Protein AF-A0A5B7CA72-F1 (afdb_monomer)

Structure (mmCIF, N/CA/C/O backbone):
data_AF-A0A5B7CA72-F1
#
_entry.id   AF-A0A5B7CA72-F1
#
loop_
_atom_site.group_PDB
_atom_site.id
_atom_site.type_symbol
_atom_site.label_atom_id
_atom_site.label_alt_id
_atom_site.label_comp_id
_atom_site.label_asym_id
_atom_site.label_entity_id
_atom_site.label_seq_id
_atom_site.pdbx_PDB_ins_code
_atom_site.Cartn_x
_atom_site.Cartn_y
_atom_site.Cartn_z
_atom_site.occupancy
_atom_site.B_iso_or_equiv
_atom_site.auth_seq_id
_atom_site.auth_comp_id
_atom_site.auth_asym_id
_atom_site.auth_atom_id
_atom_site.pdbx_PDB_model_num
ATOM 1 N N . SER A 1 1 ? 22.759 -7.408 56.545 1.00 40.84 1 SER A N 1
ATOM 2 C CA . SER A 1 1 ? 24.165 -7.791 56.773 1.00 40.84 1 SER A CA 1
ATOM 3 C C . SER A 1 1 ? 24.250 -9.299 56.725 1.00 40.84 1 SER A C 1
ATOM 5 O O . SER A 1 1 ? 23.466 -9.930 57.411 1.00 40.84 1 SER A O 1
ATOM 7 N N . TRP A 1 2 ? 25.070 -9.934 55.899 1.00 27.34 2 TRP A N 1
ATOM 8 C CA . TRP A 1 2 ? 26.472 -9.624 55.639 1.00 27.34 2 TRP A CA 1
ATOM 9 C C . TRP A 1 2 ? 26.899 -9.959 54.205 1.00 27.34 2 TRP A C 1
ATOM 11 O O . TRP A 1 2 ? 26.231 -10.702 53.494 1.00 27.34 2 TRP A O 1
ATOM 21 N N . LEU A 1 3 ? 28.012 -9.329 53.833 1.00 34.72 3 LEU A N 1
ATOM 22 C CA . LEU A 1 3 ? 28.730 -9.386 52.566 1.00 34.72 3 LEU A CA 1
ATOM 23 C C . LEU A 1 3 ? 29.401 -10.745 52.298 1.00 34.72 3 LEU A C 1
ATOM 25 O O . LEU A 1 3 ? 29.703 -11.504 53.215 1.00 34.72 3 LEU A O 1
ATOM 29 N N . LEU A 1 4 ? 29.644 -10.960 51.002 1.00 42.41 4 LEU A N 1
ATOM 30 C CA . LEU A 1 4 ? 30.347 -12.059 50.330 1.00 42.41 4 LEU A CA 1
ATOM 31 C C . LEU A 1 4 ? 31.682 -12.458 50.981 1.00 42.41 4 LEU A C 1
ATOM 33 O O . LEU A 1 4 ? 32.370 -11.616 51.561 1.00 42.41 4 LEU A O 1
ATOM 37 N N . PRO A 1 5 ? 32.154 -13.677 50.671 1.00 44.34 5 PRO A N 1
ATOM 38 C CA . PRO A 1 5 ? 33.525 -13.765 50.199 1.00 44.34 5 PRO A CA 1
ATOM 39 C C . PRO A 1 5 ? 33.679 -14.642 48.954 1.00 44.34 5 PRO A C 1
ATOM 41 O O . PRO A 1 5 ? 33.089 -15.710 48.820 1.00 44.34 5 PRO A O 1
ATOM 44 N N . ASN A 1 6 ? 34.624 -14.190 48.138 1.00 48.47 6 ASN A N 1
ATOM 45 C CA . ASN A 1 6 ? 35.492 -14.964 47.262 1.00 48.47 6 ASN A CA 1
ATOM 46 C C . ASN A 1 6 ? 35.254 -14.814 45.754 1.00 48.47 6 ASN A C 1
ATOM 48 O O . ASN A 1 6 ? 34.525 -15.550 45.094 1.00 48.47 6 ASN A O 1
ATOM 52 N N . SER A 1 7 ? 35.971 -13.823 45.239 1.00 53.44 7 SER A N 1
ATOM 53 C CA . SER A 1 7 ? 36.368 -13.608 43.860 1.00 53.44 7 SER A CA 1
ATOM 54 C C . SER A 1 7 ? 37.175 -14.808 43.356 1.00 53.44 7 SER A C 1
ATOM 56 O O . SER A 1 7 ? 38.308 -15.015 43.787 1.00 53.44 7 SER A O 1
ATOM 58 N N . GLN A 1 8 ? 36.636 -15.569 42.406 1.00 45.41 8 GLN A N 1
ATOM 59 C CA . GLN A 1 8 ? 37.441 -16.500 41.623 1.00 45.41 8 GLN A CA 1
ATOM 60 C C . GLN A 1 8 ? 37.032 -16.428 40.151 1.00 45.41 8 GLN A C 1
ATOM 62 O O . GLN A 1 8 ? 35.899 -16.718 39.774 1.00 45.41 8 GLN A O 1
ATOM 67 N N . LEU A 1 9 ? 37.986 -15.958 39.346 1.00 45.69 9 LEU A N 1
ATOM 68 C CA . LEU A 1 9 ? 37.935 -15.847 37.892 1.00 45.69 9 LEU A CA 1
ATOM 69 C C . LEU A 1 9 ? 37.628 -17.216 37.271 1.00 45.69 9 LEU A C 1
ATOM 71 O O . LEU A 1 9 ? 38.371 -18.171 37.500 1.00 45.69 9 LEU A O 1
ATOM 75 N N . CYS A 1 10 ? 36.565 -17.302 36.469 1.00 34.75 10 CYS A N 1
ATOM 76 C CA . CYS A 1 10 ? 36.322 -18.476 35.636 1.00 34.75 10 CYS A CA 1
ATOM 77 C C . CYS A 1 10 ? 37.118 -18.371 34.322 1.00 34.75 10 CYS A C 1
ATOM 79 O O . CYS A 1 10 ? 37.120 -17.309 33.692 1.00 34.75 10 CYS A O 1
ATOM 81 N N . PRO A 1 11 ? 37.824 -19.445 33.932 1.00 37.41 11 PRO A N 1
ATOM 82 C CA . PRO A 1 11 ? 38.778 -19.448 32.835 1.00 37.41 11 PRO A CA 1
ATOM 83 C C . PRO A 1 11 ? 38.088 -19.354 31.474 1.00 37.41 11 PRO A C 1
ATOM 85 O O . PRO A 1 11 ? 37.029 -19.931 31.228 1.00 37.41 11 PRO A O 1
ATOM 88 N N . ILE A 1 12 ? 38.740 -18.628 30.574 1.00 48.50 12 ILE A N 1
ATOM 89 C CA . ILE A 1 12 ? 38.372 -18.500 29.170 1.00 48.50 12 ILE A CA 1
ATOM 90 C C . ILE A 1 12 ? 38.688 -19.856 28.514 1.00 48.50 12 ILE A C 1
ATOM 92 O O . ILE A 1 12 ? 39.839 -20.283 28.535 1.00 48.50 12 ILE A O 1
ATOM 96 N N . ASN A 1 13 ? 37.669 -20.511 27.952 1.00 47.38 13 ASN A N 1
ATOM 97 C CA . ASN A 1 13 ? 37.683 -21.798 27.233 1.00 47.38 13 ASN A CA 1
ATOM 98 C C . ASN A 1 13 ? 37.639 -23.088 28.078 1.00 47.38 13 ASN A C 1
ATOM 100 O O . ASN A 1 13 ? 38.658 -23.728 28.318 1.00 47.38 13 ASN A O 1
ATOM 104 N N . SER A 1 14 ? 36.429 -23.568 28.389 1.00 38.91 14 SER A N 1
ATOM 105 C CA . SER A 1 14 ? 35.992 -24.930 28.008 1.00 38.91 14 SER A CA 1
ATOM 106 C C . SER A 1 14 ? 34.552 -25.236 28.449 1.00 38.91 14 SER A C 1
ATOM 108 O O . SER A 1 14 ? 34.228 -25.271 29.626 1.00 38.91 14 SER A O 1
ATOM 110 N N . CYS A 1 15 ? 33.734 -25.502 27.431 1.00 37.56 15 CYS A N 1
ATOM 111 C CA . CYS A 1 15 ? 32.598 -26.422 27.387 1.00 37.56 15 CYS A CA 1
ATOM 112 C C . CYS A 1 15 ? 31.357 -26.201 28.279 1.00 37.56 15 CYS A C 1
ATOM 114 O O . CYS A 1 15 ? 31.303 -26.565 29.446 1.00 37.56 15 CYS A O 1
ATOM 116 N N . THR A 1 16 ? 30.310 -25.761 27.569 1.00 49.25 16 THR A N 1
ATOM 117 C CA . THR A 1 16 ? 28.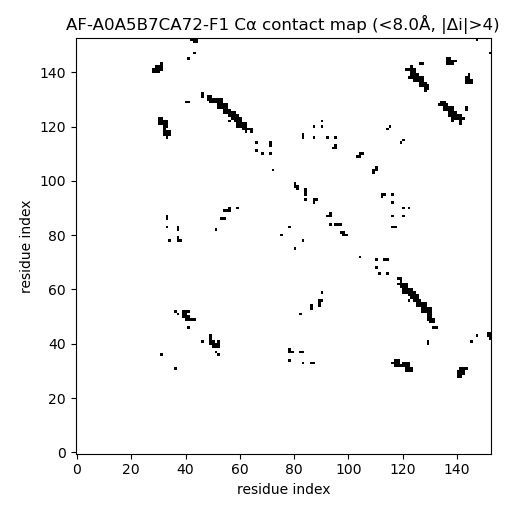976 -26.386 27.467 1.00 49.25 16 THR A CA 1
ATOM 118 C C . THR A 1 16 ? 28.088 -26.451 28.707 1.00 49.25 16 THR A C 1
ATOM 120 O O . THR A 1 16 ? 28.251 -27.317 29.558 1.00 49.25 16 THR A O 1
ATOM 123 N N . ASP A 1 17 ? 27.036 -25.629 28.625 1.00 44.66 17 ASP A N 1
ATOM 124 C CA . ASP A 1 17 ? 25.658 -25.870 29.080 1.00 44.66 17 ASP A CA 1
ATOM 125 C C . ASP A 1 17 ? 25.123 -24.871 30.122 1.00 44.66 17 ASP A C 1
ATOM 127 O O . ASP A 1 17 ? 24.966 -25.156 31.303 1.00 44.66 17 ASP A O 1
ATOM 131 N N . CYS A 1 18 ? 24.795 -23.676 29.625 1.00 35.91 18 CYS A N 1
ATOM 132 C CA . CYS A 1 18 ? 23.644 -22.900 30.089 1.00 35.91 18 CYS A CA 1
ATOM 133 C C . CYS A 1 18 ? 22.802 -22.595 28.848 1.00 35.91 18 CYS A C 1
ATOM 135 O O . CYS A 1 18 ? 22.801 -21.490 28.301 1.00 35.91 18 CYS A O 1
ATOM 137 N N . SER A 1 19 ? 22.176 -23.644 28.327 1.00 47.16 19 SER A N 1
ATOM 138 C CA . SER A 1 19 ? 21.254 -23.553 27.207 1.00 47.16 19 SER A CA 1
ATOM 139 C C . SER A 1 19 ? 19.993 -22.773 27.590 1.00 47.16 19 SER A C 1
ATOM 141 O O . SER A 1 19 ? 19.363 -23.050 28.606 1.00 47.16 19 SER A O 1
ATOM 143 N N . ALA A 1 20 ? 19.576 -21.901 26.670 1.00 45.25 20 ALA A N 1
ATOM 144 C CA . ALA A 1 20 ? 18.186 -21.519 26.414 1.00 45.25 20 ALA A CA 1
ATOM 145 C C . ALA A 1 20 ? 17.547 -20.384 27.241 1.00 45.25 20 ALA A C 1
ATOM 147 O O . ALA A 1 20 ? 16.431 -20.520 27.734 1.00 45.25 20 ALA A O 1
ATOM 148 N N . SER A 1 21 ? 18.129 -19.184 27.167 1.00 39.38 21 SER A N 1
ATOM 149 C CA . SER A 1 21 ? 17.298 -17.990 26.929 1.00 39.38 21 SER A CA 1
ATOM 150 C C . SER A 1 21 ? 17.175 -17.801 25.423 1.00 39.38 21 SER A C 1
ATOM 152 O O . SER A 1 21 ? 17.965 -17.117 24.778 1.00 39.38 21 SER A O 1
ATOM 154 N N . ILE A 1 22 ? 16.209 -18.520 24.862 1.00 47.03 22 ILE A N 1
ATOM 155 C CA . ILE A 1 22 ? 15.764 -18.447 23.475 1.00 47.03 22 ILE A CA 1
ATOM 156 C C . ILE A 1 22 ? 15.265 -17.020 23.218 1.00 47.03 22 ILE A C 1
ATOM 158 O O . ILE A 1 22 ? 14.089 -16.726 23.396 1.00 47.03 22 ILE A O 1
ATOM 162 N N . VAL A 1 23 ? 16.145 -16.136 22.753 1.00 47.34 23 VAL A N 1
ATOM 163 C CA . VAL A 1 23 ? 15.737 -15.076 21.829 1.00 47.34 23 VAL A CA 1
ATOM 164 C C . VAL A 1 23 ? 15.777 -15.711 20.442 1.00 47.34 23 VAL A C 1
ATOM 166 O O . VAL A 1 23 ? 16.653 -15.463 19.624 1.00 47.34 23 VAL A O 1
ATOM 169 N N . ARG A 1 24 ? 14.835 -16.629 20.192 1.00 44.66 24 ARG A N 1
ATOM 170 C CA . ARG A 1 24 ? 14.283 -16.717 18.845 1.00 44.66 24 ARG A CA 1
ATOM 171 C C . ARG A 1 24 ? 13.380 -15.508 18.780 1.00 44.66 24 ARG A C 1
ATOM 173 O O . ARG A 1 24 ? 12.225 -15.593 19.193 1.00 44.66 24 ARG A O 1
ATOM 180 N N . ASP A 1 25 ? 13.955 -14.383 18.363 1.00 48.69 25 ASP A N 1
ATOM 181 C CA . ASP A 1 25 ? 13.181 -13.311 17.768 1.00 48.69 25 ASP A CA 1
ATOM 182 C C . ASP A 1 25 ? 12.305 -13.997 16.733 1.00 48.69 25 ASP A C 1
ATOM 184 O O . ASP A 1 25 ? 12.771 -14.494 15.709 1.00 48.69 25 ASP A O 1
ATOM 188 N N . LYS A 1 26 ? 11.045 -14.178 17.126 1.00 46.50 26 LYS A N 1
ATOM 189 C CA . LYS A 1 26 ? 9.951 -14.600 16.277 1.00 46.50 26 LYS A CA 1
ATOM 190 C C . LYS A 1 26 ? 10.115 -13.756 15.032 1.00 46.50 26 LYS A C 1
ATOM 192 O O . LYS A 1 26 ? 9.965 -12.543 15.158 1.00 46.50 26 LYS A O 1
ATOM 197 N N . GLU A 1 27 ? 10.523 -14.379 13.922 1.00 50.91 27 GLU A N 1
ATOM 198 C CA . GLU A 1 27 ? 10.651 -13.737 12.618 1.00 50.91 27 GLU A CA 1
ATOM 199 C C . GLU A 1 27 ? 9.452 -12.809 12.501 1.00 50.91 27 GLU A C 1
ATOM 201 O O . GLU A 1 27 ? 8.304 -13.260 12.404 1.00 50.91 27 GLU A O 1
ATOM 206 N N . ARG A 1 28 ? 9.690 -11.503 12.665 1.00 57.69 28 ARG A N 1
ATOM 207 C CA . ARG A 1 28 ? 8.675 -10.517 12.360 1.00 57.69 28 ARG A CA 1
ATOM 208 C C . ARG A 1 28 ? 8.624 -10.639 10.858 1.00 57.69 28 ARG A C 1
ATOM 210 O O . ARG A 1 28 ? 9.506 -10.161 10.168 1.00 57.69 28 ARG A O 1
ATOM 217 N N . GLU A 1 29 ? 7.726 -11.491 10.396 1.00 57.97 29 GLU A N 1
ATOM 218 C CA . GLU A 1 29 ? 7.515 -11.780 8.995 1.00 57.97 29 GLU A CA 1
ATOM 219 C C . GLU A 1 29 ? 7.061 -10.445 8.395 1.00 57.97 29 GLU A C 1
ATOM 221 O O . GLU A 1 29 ? 5.890 -10.064 8.509 1.00 57.97 29 GLU A O 1
ATOM 226 N N . GLU A 1 30 ? 8.059 -9.681 7.942 1.00 64.44 30 GLU A N 1
ATOM 227 C CA . GLU A 1 30 ? 7.970 -8.346 7.366 1.00 64.44 30 GLU A CA 1
ATOM 228 C C . GLU A 1 30 ? 7.220 -8.504 6.052 1.00 64.44 30 GLU A C 1
ATOM 230 O O . GLU A 1 30 ? 7.816 -8.799 5.019 1.00 64.44 30 GLU A O 1
ATOM 235 N N . LYS A 1 31 ? 5.891 -8.396 6.110 1.00 84.19 31 LYS A N 1
ATOM 236 C CA . LYS A 1 31 ? 5.071 -8.412 4.907 1.00 84.19 31 LYS A CA 1
ATOM 237 C C . LYS A 1 31 ? 4.787 -6.993 4.437 1.00 84.19 31 LYS A C 1
ATOM 239 O O . LYS A 1 31 ? 4.670 -6.066 5.242 1.00 84.19 31 LYS A O 1
ATOM 244 N N . MET A 1 32 ? 4.647 -6.837 3.126 1.00 92.75 32 MET A N 1
ATOM 245 C CA . MET A 1 32 ? 4.451 -5.544 2.490 1.00 92.75 32 MET A CA 1
ATOM 246 C C . MET A 1 32 ? 3.053 -5.010 2.804 1.00 92.75 32 MET A C 1
ATOM 248 O O . MET A 1 32 ? 2.058 -5.545 2.322 1.00 92.75 32 MET A O 1
ATOM 252 N N . ARG A 1 33 ? 2.983 -3.931 3.584 1.00 95.12 33 ARG A N 1
ATOM 253 C CA . ARG A 1 33 ? 1.738 -3.196 3.857 1.00 95.12 33 ARG A CA 1
ATOM 254 C C . ARG A 1 33 ? 1.330 -2.368 2.644 1.00 95.12 33 ARG A C 1
ATOM 256 O O . ARG A 1 33 ? 2.199 -1.888 1.910 1.00 95.12 33 ARG A O 1
ATOM 263 N N . LEU A 1 34 ? 0.038 -2.072 2.509 1.00 96.00 34 LEU A N 1
ATOM 264 C CA . LEU A 1 34 ? -0.418 -1.081 1.529 1.00 96.00 34 LEU A CA 1
ATOM 265 C C . LEU A 1 34 ? 0.167 0.316 1.775 1.00 96.00 34 LEU A C 1
ATOM 267 O O . LEU A 1 34 ? 0.416 1.044 0.818 1.00 96.00 34 LEU A O 1
ATOM 271 N N . LEU A 1 35 ? 0.510 0.661 3.022 1.00 95.94 35 LEU A N 1
ATOM 272 C CA . LEU A 1 35 ? 1.296 1.868 3.301 1.00 95.94 35 LEU A CA 1
ATOM 273 C C . LEU A 1 35 ? 2.624 1.896 2.530 1.00 95.94 35 LEU A C 1
ATOM 275 O O . LEU A 1 35 ? 3.007 2.931 1.997 1.00 95.94 35 LEU A O 1
ATOM 279 N N . THR A 1 36 ? 3.334 0.767 2.475 1.00 93.75 36 THR A N 1
ATOM 280 C CA . THR A 1 36 ? 4.601 0.670 1.745 1.00 93.75 36 THR A CA 1
ATOM 281 C C . THR A 1 36 ? 4.363 0.803 0.248 1.00 93.75 36 THR A C 1
ATOM 283 O O . THR A 1 36 ? 5.081 1.548 -0.406 1.00 93.75 36 THR A O 1
ATOM 286 N N . HIS A 1 37 ? 3.334 0.138 -0.289 1.00 96.00 37 HIS A N 1
ATOM 287 C CA . HIS A 1 37 ? 2.939 0.265 -1.699 1.00 96.00 37 HIS A CA 1
ATOM 288 C C . HIS A 1 37 ? 2.692 1.721 -2.096 1.00 96.00 37 HIS A C 1
ATOM 290 O O . HIS A 1 37 ? 3.228 2.181 -3.100 1.00 96.00 37 HIS A O 1
ATOM 296 N N . ASN A 1 38 ? 1.967 2.461 -1.259 1.00 96.31 38 ASN A N 1
ATOM 297 C CA . ASN A 1 38 ? 1.606 3.848 -1.524 1.00 96.31 38 ASN A CA 1
ATOM 298 C C . ASN A 1 38 ? 2.808 4.813 -1.527 1.00 96.31 38 ASN A C 1
ATOM 300 O O . ASN A 1 38 ? 2.694 5.932 -2.009 1.00 96.31 38 ASN A O 1
ATOM 304 N N . MET A 1 39 ? 3.967 4.374 -1.029 1.00 93.75 39 MET A N 1
ATOM 305 C CA . MET A 1 39 ? 5.209 5.154 -0.990 1.00 93.75 39 MET A CA 1
ATOM 306 C C . MET A 1 39 ? 6.242 4.696 -2.037 1.00 93.75 39 MET A C 1
ATOM 308 O O . MET A 1 39 ? 7.331 5.266 -2.103 1.00 93.75 39 MET A O 1
ATOM 312 N N . LEU A 1 40 ? 5.946 3.660 -2.833 1.00 93.56 40 LEU A N 1
ATOM 313 C CA . LEU A 1 40 ? 6.865 3.109 -3.832 1.00 93.56 40 LEU A CA 1
ATOM 314 C C . LEU A 1 40 ? 6.505 3.559 -5.247 1.00 93.56 40 LEU A C 1
ATOM 316 O O . LEU A 1 40 ? 5.392 3.337 -5.713 1.00 93.56 40 LEU A O 1
ATOM 320 N N . SER A 1 41 ? 7.493 4.082 -5.971 1.00 92.81 41 SER A N 1
ATOM 321 C CA . SER A 1 41 ? 7.412 4.402 -7.398 1.00 92.81 41 SER A CA 1
ATOM 322 C C . SER A 1 41 ? 8.434 3.604 -8.206 1.00 92.81 41 SER A C 1
ATOM 324 O O . SER A 1 41 ? 9.484 3.197 -7.702 1.00 92.81 41 SER A O 1
ATOM 326 N N . SER A 1 42 ? 8.145 3.392 -9.488 1.00 91.56 42 SER A N 1
ATOM 327 C CA . SER A 1 42 ? 9.136 2.892 -10.439 1.00 91.56 42 SER A CA 1
ATOM 328 C C . SER A 1 42 ? 10.118 4.004 -10.806 1.00 91.56 42 SER A C 1
ATOM 330 O O . SER A 1 42 ? 9.700 5.070 -11.248 1.00 91.56 42 SER A O 1
ATOM 332 N N . ASN A 1 43 ? 11.415 3.729 -10.664 1.00 89.94 43 ASN A N 1
ATOM 333 C CA . ASN A 1 43 ? 12.496 4.671 -10.978 1.00 89.94 43 ASN A CA 1
ATOM 334 C C . ASN A 1 43 ? 13.318 4.215 -12.195 1.00 89.94 43 ASN A C 1
ATOM 336 O O . ASN A 1 43 ? 14.517 4.469 -12.266 1.00 89.94 43 ASN A O 1
ATOM 340 N N . ILE A 1 44 ? 12.687 3.490 -13.122 1.00 89.75 44 ILE A N 1
ATOM 341 C CA . ILE A 1 44 ? 13.333 3.043 -14.361 1.00 89.75 44 ILE A CA 1
ATOM 342 C C . ILE A 1 44 ? 13.667 4.264 -15.219 1.00 89.75 44 ILE A C 1
ATOM 344 O O . ILE A 1 44 ? 12.878 5.208 -15.318 1.00 89.75 44 ILE A O 1
ATOM 348 N N . LYS A 1 45 ? 14.825 4.234 -15.875 1.00 86.88 45 LYS A N 1
ATOM 349 C CA . LYS A 1 45 ? 15.276 5.290 -16.776 1.00 86.88 45 LYS A CA 1
ATOM 350 C C . LYS A 1 45 ? 14.211 5.636 -17.823 1.00 86.88 45 LYS A C 1
ATOM 352 O O . LYS A 1 45 ? 13.729 4.775 -18.553 1.00 86.88 45 LYS A O 1
ATOM 357 N N . GLY A 1 46 ? 13.892 6.924 -17.933 1.00 84.50 46 GLY A N 1
ATOM 358 C CA . GLY A 1 46 ? 12.947 7.438 -18.929 1.00 84.50 46 GLY A CA 1
ATOM 359 C C . GLY A 1 46 ? 11.473 7.346 -18.532 1.00 84.50 46 GLY A C 1
ATOM 360 O O . GLY A 1 46 ? 10.645 7.889 -19.255 1.00 84.50 46 GLY A O 1
ATOM 361 N N . VAL A 1 47 ? 11.144 6.738 -17.387 1.00 86.88 47 VAL A N 1
ATOM 362 C CA . VAL A 1 47 ? 9.785 6.763 -16.834 1.00 86.88 47 VAL A CA 1
ATOM 363 C C . VAL A 1 47 ? 9.498 8.137 -16.249 1.00 86.88 47 VAL A C 1
ATOM 365 O O . VAL A 1 47 ? 10.254 8.642 -15.419 1.00 86.88 47 VAL A O 1
ATOM 368 N N . THR A 1 48 ? 8.387 8.732 -16.674 1.00 86.56 48 THR A N 1
ATOM 369 C CA . THR A 1 48 ? 7.912 10.013 -16.130 1.00 86.56 48 THR A CA 1
ATOM 370 C C . THR A 1 48 ? 6.795 9.782 -15.114 1.00 86.56 48 THR A C 1
ATOM 372 O O . THR A 1 48 ? 6.709 10.503 -14.123 1.00 86.56 48 THR A O 1
ATOM 375 N N . ASN A 1 49 ? 5.982 8.736 -15.312 1.00 89.00 49 ASN A N 1
ATOM 376 C CA . ASN A 1 49 ? 4.865 8.376 -14.442 1.00 89.00 49 ASN A CA 1
ATOM 377 C C . ASN A 1 49 ? 5.069 6.974 -13.855 1.00 89.00 49 ASN A C 1
ATOM 379 O O . ASN A 1 49 ? 4.507 5.991 -14.326 1.00 89.00 49 ASN A O 1
ATOM 383 N N . GLY A 1 50 ? 5.882 6.877 -12.802 1.00 90.06 50 GLY A N 1
ATOM 384 C CA . GLY A 1 50 ? 6.205 5.604 -12.144 1.00 90.06 50 GLY A CA 1
ATOM 385 C C . GLY A 1 50 ? 5.237 5.172 -11.036 1.00 90.06 50 GLY A C 1
ATOM 386 O O . GLY A 1 50 ? 5.511 4.178 -10.364 1.00 90.06 50 GLY A O 1
ATOM 387 N N . PHE A 1 51 ? 4.155 5.919 -10.802 1.00 94.06 51 PHE A N 1
ATOM 388 C CA . PHE A 1 51 ? 3.229 5.732 -9.684 1.00 94.06 51 PHE A CA 1
ATOM 389 C C . PHE A 1 51 ? 1.769 5.973 -10.118 1.00 94.06 51 PHE A C 1
ATOM 391 O O . PHE A 1 51 ? 1.535 6.889 -10.909 1.00 94.06 51 PHE A O 1
ATOM 398 N N . PRO A 1 52 ? 0.786 5.222 -9.582 1.00 95.75 52 PRO A N 1
ATOM 399 C CA . PRO A 1 52 ? 0.941 4.075 -8.686 1.00 95.75 52 PRO A CA 1
ATOM 400 C C . PRO A 1 52 ? 1.387 2.805 -9.415 1.00 95.75 52 PRO A C 1
ATOM 402 O O . PRO A 1 52 ? 1.087 2.602 -10.590 1.00 95.75 52 PRO A O 1
ATOM 405 N N . LEU A 1 53 ? 2.103 1.934 -8.704 1.00 96.19 53 LEU A N 1
ATOM 406 C CA . LEU A 1 53 ? 2.437 0.606 -9.214 1.00 96.19 53 LEU A CA 1
ATOM 407 C C . LEU A 1 53 ? 1.183 -0.276 -9.200 1.00 96.19 53 LEU A C 1
ATOM 409 O O . LEU A 1 53 ? 0.506 -0.366 -8.176 1.00 96.19 53 LEU A O 1
ATOM 413 N N . GLY A 1 54 ? 0.879 -0.954 -10.304 1.00 96.44 54 GLY A N 1
ATOM 414 C CA . GLY A 1 54 ? -0.192 -1.952 -10.336 1.00 96.44 54 GLY A CA 1
ATOM 415 C C . GLY A 1 54 ? 0.147 -3.129 -9.423 1.00 96.44 54 GLY A C 1
ATOM 416 O O . GLY A 1 54 ? 1.313 -3.498 -9.328 1.00 96.44 54 GLY A O 1
ATOM 417 N N . ILE A 1 55 ? -0.839 -3.716 -8.748 1.00 97.31 55 ILE A N 1
ATOM 418 C CA . ILE A 1 55 ? -0.625 -4.897 -7.901 1.00 97.31 55 ILE A CA 1
ATOM 419 C C . ILE A 1 55 ? -1.157 -6.131 -8.627 1.00 97.31 55 ILE A C 1
ATOM 421 O O . ILE A 1 55 ? -2.306 -6.166 -9.049 1.00 97.31 55 ILE A O 1
ATOM 425 N N . GLU A 1 56 ? -0.333 -7.166 -8.729 1.00 97.06 56 GLU A N 1
ATOM 426 C CA . GLU A 1 56 ? -0.779 -8.526 -9.010 1.00 97.06 56 GLU A CA 1
ATOM 427 C C . GLU A 1 56 ? -0.701 -9.337 -7.727 1.00 97.06 56 GLU A C 1
ATOM 429 O O . GLU A 1 56 ? 0.367 -9.471 -7.126 1.00 97.06 56 GLU A O 1
ATOM 434 N N . VAL A 1 57 ? -1.840 -9.873 -7.308 1.00 96.31 57 VAL A N 1
ATOM 435 C CA . VAL A 1 57 ? -1.976 -10.588 -6.044 1.00 96.31 57 VAL A CA 1
ATOM 436 C C . VAL A 1 57 ? -1.912 -12.088 -6.288 1.00 96.31 57 VAL A C 1
ATOM 438 O O . VAL A 1 57 ? -2.709 -12.628 -7.051 1.00 96.31 57 VAL A O 1
ATOM 441 N N . GLU A 1 58 ? -1.000 -12.762 -5.592 1.00 96.25 58 GLU A N 1
ATOM 442 C CA . GLU A 1 58 ? -0.971 -14.225 -5.494 1.00 96.25 58 GLU A CA 1
ATOM 443 C C . GLU A 1 58 ? -1.392 -14.678 -4.091 1.00 96.25 58 GLU A C 1
ATOM 445 O O . GLU A 1 58 ? -2.210 -15.587 -3.946 1.00 96.25 58 GLU A O 1
ATOM 450 N N . LYS A 1 59 ? -0.914 -13.987 -3.047 1.00 95.06 59 LYS A N 1
ATOM 451 C CA . LYS A 1 59 ? -1.259 -14.279 -1.654 1.00 95.06 59 LYS A CA 1
ATOM 452 C C . LYS A 1 59 ? -1.339 -13.011 -0.808 1.00 95.06 59 LYS A C 1
ATOM 454 O O . LYS A 1 59 ? -0.376 -12.247 -0.723 1.00 95.06 59 LYS A O 1
ATOM 459 N N . VAL A 1 60 ? -2.468 -12.836 -0.123 1.00 95.06 60 VAL A N 1
ATOM 460 C CA . VAL A 1 60 ? -2.705 -11.771 0.866 1.00 95.06 60 VAL A CA 1
ATOM 461 C C . VAL A 1 60 ? -2.801 -12.387 2.250 1.00 95.06 60 VAL A C 1
ATOM 463 O O . VAL A 1 60 ? -3.366 -13.468 2.416 1.00 95.06 60 VAL A O 1
ATOM 466 N N . VAL A 1 61 ? -2.265 -11.690 3.248 1.00 94.50 61 VAL A N 1
ATOM 467 C CA . VAL A 1 61 ? -2.460 -12.032 4.654 1.00 94.50 61 VAL A CA 1
ATOM 468 C C . VAL A 1 61 ? -2.835 -10.797 5.444 1.00 94.50 61 VAL A C 1
ATOM 470 O O . VAL A 1 61 ? -2.221 -9.743 5.306 1.00 94.50 61 VAL A O 1
ATOM 473 N N . GLU A 1 62 ? -3.811 -10.969 6.322 1.00 94.00 62 GLU A N 1
ATOM 474 C CA . GLU A 1 62 ? -4.188 -9.972 7.309 1.00 94.00 62 GLU A CA 1
ATOM 475 C C . GLU A 1 62 ? -3.373 -10.148 8.590 1.00 94.00 62 GLU A C 1
ATOM 477 O O . GLU A 1 62 ? -3.235 -11.257 9.121 1.00 94.00 62 GLU A O 1
ATOM 482 N N . LYS A 1 63 ? -2.835 -9.046 9.113 1.00 91.69 63 LYS A N 1
ATOM 483 C CA . LYS A 1 63 ? -2.175 -9.016 10.420 1.00 91.69 63 LYS A CA 1
ATOM 484 C C . LYS A 1 63 ? -2.709 -7.865 11.247 1.00 91.69 63 LYS A C 1
ATOM 486 O O . LYS A 1 63 ? -2.628 -6.717 10.837 1.00 91.69 63 LYS A O 1
ATOM 491 N N . GLN A 1 64 ? -3.170 -8.190 12.447 1.00 91.94 64 GLN A N 1
ATOM 492 C CA . GLN A 1 64 ? -3.646 -7.203 13.408 1.00 91.94 64 GLN A CA 1
ATOM 493 C C . GLN A 1 64 ? -2.513 -6.258 13.826 1.00 91.94 64 GLN A C 1
ATOM 495 O O . GLN A 1 64 ? -1.397 -6.702 14.122 1.00 91.94 64 GLN A O 1
ATOM 500 N N . VAL A 1 65 ? -2.810 -4.961 13.846 1.00 92.81 65 VAL A N 1
ATOM 501 C CA . VAL A 1 65 ? -1.888 -3.895 14.258 1.00 92.81 65 VAL A CA 1
ATOM 502 C C . VAL A 1 65 ? -2.599 -2.991 15.256 1.00 92.81 65 VAL A C 1
ATOM 504 O O . VAL A 1 65 ? -3.784 -2.713 15.103 1.00 92.81 65 VAL A O 1
ATOM 507 N N . ASP A 1 66 ? -1.870 -2.504 16.261 1.00 94.81 66 ASP A N 1
ATOM 508 C CA . ASP A 1 66 ? -2.431 -1.583 17.248 1.00 94.81 66 ASP A CA 1
ATOM 509 C C . ASP A 1 66 ? -2.993 -0.328 16.572 1.00 94.81 66 ASP A C 1
ATOM 511 O O . ASP A 1 66 ? -2.308 0.360 15.807 1.00 94.81 66 ASP A O 1
ATOM 515 N N . PHE A 1 67 ? -4.254 -0.033 16.870 1.00 95.75 67 PHE A N 1
ATOM 516 C CA . PHE A 1 67 ? -4.949 1.121 16.326 1.00 95.75 67 PHE A CA 1
ATOM 517 C C . PHE A 1 67 ? -4.400 2.425 16.917 1.00 95.75 67 PHE A C 1
ATOM 519 O O . PHE A 1 67 ? -4.298 2.583 18.135 1.00 95.75 67 PHE A O 1
ATOM 526 N N . ASN A 1 68 ? -4.079 3.385 16.046 1.00 95.56 68 ASN A N 1
ATOM 527 C CA . ASN A 1 68 ? -3.614 4.711 16.441 1.00 95.56 68 ASN A CA 1
ATOM 528 C C . ASN A 1 68 ? -4.214 5.788 15.524 1.00 95.56 68 ASN A C 1
ATOM 530 O O . ASN A 1 68 ? -3.732 6.020 14.414 1.00 95.56 68 ASN A O 1
ATOM 534 N N . ALA A 1 69 ? -5.250 6.471 16.014 1.00 96.06 69 ALA A N 1
ATOM 535 C CA . ALA A 1 69 ? -5.957 7.506 15.266 1.00 96.06 69 ALA A CA 1
ATOM 536 C C . ALA A 1 69 ? -5.048 8.677 14.852 1.00 96.06 69 ALA A C 1
ATOM 538 O O . ALA A 1 69 ? -5.106 9.119 13.705 1.00 96.06 69 ALA A O 1
ATOM 539 N N . ASP A 1 70 ? -4.173 9.155 15.742 1.00 95.62 70 ASP A N 1
ATOM 540 C CA . ASP A 1 70 ? -3.280 10.283 15.447 1.00 95.62 70 ASP A CA 1
ATOM 541 C C . ASP A 1 70 ? -2.300 9.943 14.320 1.00 95.62 70 ASP A C 1
ATOM 543 O O . ASP A 1 70 ? -2.019 10.772 13.451 1.00 95.62 70 ASP A O 1
ATOM 547 N N . PHE A 1 71 ? -1.799 8.706 14.289 1.00 96.00 71 PHE A N 1
ATOM 548 C CA . PHE A 1 71 ? -0.962 8.225 13.193 1.00 96.00 71 PHE A CA 1
ATOM 549 C C . PHE A 1 71 ? -1.713 8.254 11.856 1.00 96.00 71 PHE A C 1
ATOM 551 O O . PHE A 1 71 ? -1.182 8.770 10.872 1.00 96.00 71 PHE A O 1
ATOM 558 N N . LEU A 1 72 ? -2.953 7.756 11.827 1.00 96.06 72 LEU A N 1
ATOM 559 C CA . LEU A 1 72 ? -3.775 7.712 10.614 1.00 96.06 72 LEU A CA 1
ATOM 560 C C . LEU A 1 72 ? -4.078 9.117 10.092 1.00 96.06 72 LEU A C 1
ATOM 562 O O . LEU A 1 72 ? -3.881 9.375 8.908 1.00 96.06 72 LEU A O 1
ATOM 566 N N . LYS A 1 73 ? -4.466 10.049 10.970 1.00 95.06 73 LYS A N 1
ATOM 567 C CA . LYS A 1 73 ? -4.726 11.451 10.598 1.00 95.06 73 LYS A CA 1
ATOM 568 C C . LYS A 1 73 ? -3.501 12.111 9.965 1.00 95.06 73 LYS A C 1
ATOM 570 O O . LYS A 1 73 ? -3.613 12.778 8.941 1.00 95.06 73 LYS A O 1
ATOM 575 N N . ASN A 1 74 ? -2.318 11.879 10.533 1.00 95.19 74 ASN A N 1
ATOM 576 C CA . ASN A 1 74 ? -1.066 12.394 9.977 1.00 95.19 74 ASN A CA 1
ATOM 577 C C . ASN A 1 74 ? -0.682 11.722 8.653 1.00 95.19 74 ASN A C 1
ATOM 579 O O . ASN A 1 74 ? -0.091 12.364 7.783 1.00 95.19 74 ASN A O 1
ATOM 583 N N . MET A 1 75 ? -0.982 10.431 8.503 1.00 94.94 75 MET A N 1
ATOM 584 C CA . MET A 1 75 ? -0.649 9.681 7.297 1.00 94.94 75 MET A CA 1
ATOM 585 C C . MET A 1 75 ? -1.593 9.988 6.135 1.00 94.94 75 MET A C 1
ATOM 587 O O . MET A 1 75 ? -1.152 10.002 4.990 1.00 94.94 75 MET A O 1
ATOM 591 N N . PHE A 1 76 ? -2.856 10.305 6.422 1.00 95.25 76 PHE A N 1
ATOM 592 C CA . PHE A 1 76 ? -3.848 10.693 5.422 1.00 95.25 76 PHE A CA 1
ATOM 593 C C . PHE A 1 76 ? -3.359 11.844 4.529 1.00 95.25 76 PHE A C 1
ATOM 595 O O . PHE A 1 76 ? -3.567 11.819 3.325 1.00 95.25 76 PHE A O 1
ATOM 602 N N . LEU A 1 77 ? -2.611 12.802 5.089 1.00 93.31 77 LEU A N 1
ATOM 603 C CA . LEU A 1 77 ? -2.040 13.934 4.346 1.00 93.31 77 LEU A CA 1
ATOM 604 C C . LEU A 1 77 ? -0.915 13.552 3.369 1.00 93.31 77 LEU A C 1
ATOM 606 O O . LEU A 1 77 ? -0.511 14.375 2.551 1.00 93.31 77 LEU A O 1
ATOM 610 N N . LYS A 1 78 ? -0.349 12.350 3.505 1.00 94.44 78 LYS A N 1
ATOM 611 C CA . LYS A 1 78 ? 0.798 11.872 2.718 1.00 94.44 78 LYS A CA 1
ATOM 612 C C . LYS A 1 78 ? 0.426 10.778 1.728 1.00 94.44 78 LYS A C 1
ATOM 614 O O . LYS A 1 78 ? 1.244 10.447 0.879 1.00 94.44 78 LYS A O 1
ATOM 619 N N . ILE A 1 79 ? -0.749 10.182 1.895 1.00 96.12 79 ILE A N 1
ATOM 620 C CA . ILE A 1 79 ? -1.203 9.061 1.087 1.00 96.12 79 ILE A CA 1
ATOM 621 C C . ILE A 1 79 ? -1.867 9.578 -0.179 1.00 96.12 79 ILE A C 1
ATOM 623 O O . ILE A 1 79 ? -2.711 10.469 -0.127 1.00 96.12 79 ILE A O 1
ATOM 627 N N . GLU A 1 80 ? -1.546 8.950 -1.306 1.00 96.44 80 GLU A N 1
ATOM 628 C CA . GLU A 1 80 ? -2.382 9.064 -2.494 1.00 96.44 80 GLU A CA 1
ATOM 629 C C . GLU A 1 80 ? -3.611 8.164 -2.316 1.00 96.44 80 GLU A C 1
ATOM 631 O O . GLU A 1 80 ? -3.506 6.931 -2.378 1.00 96.44 80 GLU A O 1
ATOM 636 N N . TRP A 1 81 ? -4.773 8.779 -2.073 1.00 96.62 81 TRP A N 1
ATOM 637 C CA . TRP A 1 81 ? -6.004 8.065 -1.723 1.00 96.62 81 TRP A CA 1
ATOM 638 C C . TRP A 1 81 ? -6.451 7.111 -2.827 1.00 96.62 81 TRP A C 1
ATOM 640 O O . TRP A 1 81 ? -6.748 5.947 -2.562 1.00 96.62 81 TRP A O 1
ATOM 650 N N . LYS A 1 82 ? -6.429 7.571 -4.082 1.00 95.94 82 LYS A N 1
ATOM 651 C CA . LYS A 1 82 ? -6.883 6.761 -5.214 1.00 95.94 82 LYS A CA 1
ATOM 652 C C . LYS A 1 82 ? -6.053 5.486 -5.365 1.00 95.94 82 LYS A C 1
ATOM 654 O O . LYS A 1 82 ? -6.604 4.400 -5.519 1.00 95.94 82 LYS A O 1
ATOM 659 N N . ALA A 1 83 ? -4.733 5.613 -5.238 1.00 96.38 83 ALA A N 1
ATOM 660 C CA . ALA A 1 83 ? -3.819 4.480 -5.294 1.00 96.38 83 ALA A CA 1
ATOM 661 C C . ALA A 1 83 ? -4.080 3.464 -4.171 1.00 96.38 83 ALA A C 1
ATOM 663 O O . ALA A 1 83 ? -3.999 2.262 -4.413 1.00 96.38 83 ALA A O 1
ATOM 664 N N . LEU A 1 84 ? -4.414 3.930 -2.961 1.00 97.44 84 LEU A N 1
ATOM 665 C CA . LEU A 1 84 ? -4.768 3.055 -1.842 1.00 97.44 84 LEU A CA 1
ATOM 666 C C . LEU A 1 84 ? -6.076 2.296 -2.100 1.00 97.44 84 LEU A C 1
ATOM 668 O O . LEU A 1 84 ? -6.124 1.097 -1.842 1.00 97.44 84 LEU A O 1
ATOM 672 N N . VAL A 1 85 ? -7.113 2.973 -2.604 1.00 97.50 85 VAL A N 1
ATOM 673 C CA . VAL A 1 85 ? -8.419 2.360 -2.906 1.00 97.50 85 VAL A CA 1
ATOM 674 C C . VAL A 1 85 ? -8.297 1.306 -4.006 1.00 97.50 85 VAL A C 1
ATOM 676 O O . VAL A 1 85 ? -8.843 0.210 -3.886 1.00 97.50 85 VAL A O 1
ATOM 679 N N . ASP A 1 86 ? -7.559 1.606 -5.073 1.00 96.69 86 ASP A N 1
ATOM 680 C CA . ASP A 1 86 ? -7.347 0.652 -6.164 1.00 96.69 86 ASP A CA 1
ATOM 681 C C . ASP A 1 86 ? -6.538 -0.566 -5.682 1.00 96.69 86 ASP A C 1
ATOM 683 O O . ASP A 1 86 ? -6.870 -1.717 -5.990 1.00 96.69 86 ASP A O 1
ATOM 687 N N . ALA A 1 87 ? -5.512 -0.331 -4.860 1.00 96.69 87 ALA A N 1
ATOM 688 C CA . ALA A 1 87 ? -4.700 -1.384 -4.262 1.00 96.69 87 ALA A CA 1
ATOM 689 C C . ALA A 1 87 ? -5.499 -2.266 -3.289 1.00 96.69 87 ALA A C 1
ATOM 691 O O . ALA A 1 87 ? -5.417 -3.494 -3.364 1.00 96.69 87 ALA A O 1
ATOM 692 N N . SER A 1 88 ? -6.313 -1.668 -2.414 1.00 97.00 88 SER A N 1
ATOM 693 C CA . SER A 1 88 ? -7.135 -2.406 -1.453 1.00 97.00 88 SER A CA 1
ATOM 694 C C . SER A 1 88 ? -8.184 -3.266 -2.153 1.00 97.00 88 SER A C 1
ATOM 696 O O . SER A 1 88 ? -8.304 -4.450 -1.835 1.00 97.00 88 SER A O 1
ATOM 698 N N . ARG A 1 89 ? -8.857 -2.729 -3.181 1.00 97.06 89 ARG A N 1
ATOM 699 C CA . ARG A 1 89 ? -9.802 -3.482 -4.022 1.00 97.06 89 ARG A CA 1
ATOM 700 C C . ARG A 1 89 ? -9.133 -4.677 -4.689 1.00 97.06 89 ARG A C 1
ATOM 702 O O . ARG A 1 89 ? -9.684 -5.775 -4.671 1.00 97.06 89 ARG A O 1
ATOM 709 N N . THR A 1 90 ? -7.931 -4.481 -5.227 1.00 96.38 90 THR A N 1
ATOM 710 C CA . THR A 1 90 ? -7.149 -5.552 -5.864 1.00 96.38 90 THR A CA 1
ATOM 711 C C . THR A 1 90 ? -6.771 -6.655 -4.868 1.00 96.38 90 THR A C 1
ATOM 713 O O . THR A 1 90 ? -6.750 -7.830 -5.222 1.00 96.38 90 THR A O 1
ATOM 716 N N . MET A 1 91 ? -6.544 -6.296 -3.603 1.00 94.62 91 MET A N 1
ATOM 717 C CA . MET A 1 91 ? -6.289 -7.235 -2.504 1.00 94.62 91 MET A CA 1
ATOM 718 C C . MET A 1 91 ? -7.561 -7.832 -1.876 1.00 94.62 91 MET A C 1
ATOM 720 O O . MET A 1 91 ? -7.462 -8.576 -0.904 1.00 94.62 91 MET A O 1
ATOM 724 N N . GLY A 1 92 ? -8.744 -7.550 -2.432 1.00 95.38 92 GLY A N 1
ATOM 725 C CA . GLY A 1 92 ? -10.021 -8.111 -1.983 1.00 95.38 92 GLY A CA 1
ATOM 726 C C . GLY A 1 92 ? -10.757 -7.293 -0.917 1.00 95.38 92 GLY A C 1
ATOM 727 O O . GLY A 1 92 ? -11.758 -7.770 -0.389 1.00 95.38 92 GLY A O 1
ATOM 728 N N . TYR A 1 93 ? -10.313 -6.068 -0.617 1.00 96.25 93 TYR A N 1
ATOM 729 C CA . TYR A 1 93 ? -10.935 -5.182 0.370 1.00 96.25 93 TYR A CA 1
ATOM 730 C C . TYR A 1 93 ? -11.551 -3.936 -0.280 1.00 96.25 93 TYR A C 1
ATOM 732 O O . TYR A 1 93 ? -10.850 -3.005 -0.673 1.00 96.25 93 TYR A O 1
ATOM 740 N N . ALA A 1 94 ? -12.882 -3.896 -0.368 1.00 95.62 94 ALA A N 1
ATOM 741 C CA . ALA A 1 94 ? -13.628 -2.852 -1.083 1.00 95.62 94 ALA A CA 1
ATOM 742 C C . ALA A 1 94 ? -14.457 -1.919 -0.172 1.00 95.62 94 ALA A C 1
ATOM 744 O O . ALA A 1 94 ? -15.351 -1.232 -0.654 1.00 95.62 94 ALA A O 1
ATOM 745 N N . GLU A 1 95 ? -14.171 -1.879 1.132 1.00 95.12 95 GLU A N 1
ATOM 746 C CA . GLU A 1 95 ? -14.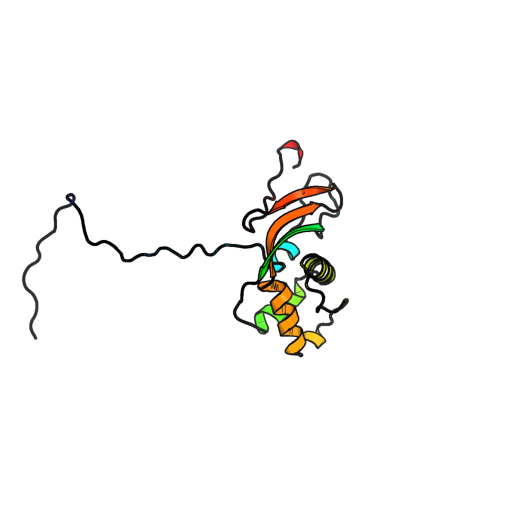931 -1.083 2.118 1.00 95.12 95 GLU A CA 1
ATOM 747 C C . GLU A 1 95 ? -14.523 0.400 2.183 1.00 95.12 95 GLU A C 1
ATOM 749 O O . GLU A 1 95 ? -15.161 1.183 2.894 1.00 95.12 95 GLU A O 1
ATOM 754 N N . LEU A 1 96 ? -13.452 0.793 1.480 1.00 96.12 96 LEU A N 1
ATOM 755 C CA . LEU A 1 96 ? -13.034 2.192 1.393 1.00 96.12 96 LEU A CA 1
ATOM 756 C C . LEU A 1 96 ? -13.912 2.970 0.396 1.00 96.12 96 LEU A C 1
ATOM 758 O O . LEU A 1 96 ? -14.203 2.454 -0.688 1.00 96.12 96 LEU A O 1
ATOM 762 N N . PRO A 1 97 ? -14.294 4.221 0.715 1.00 95.88 97 PRO A N 1
ATOM 763 C CA . PRO A 1 97 ? -14.982 5.092 -0.232 1.00 95.88 97 PRO A CA 1
ATOM 764 C C . PRO A 1 97 ? -14.062 5.504 -1.391 1.00 95.88 97 PRO A C 1
ATOM 766 O O . PRO A 1 97 ? -12.840 5.549 -1.250 1.00 95.88 97 PRO A O 1
ATOM 769 N N . GLU A 1 98 ? -14.659 5.840 -2.538 1.00 94.50 98 GLU A N 1
ATOM 770 C CA . GLU A 1 98 ? -13.914 6.248 -3.744 1.00 94.50 98 GLU A CA 1
ATOM 771 C C . GLU A 1 98 ? -13.130 7.543 -3.543 1.00 94.50 98 GLU A C 1
ATOM 773 O O . GLU A 1 98 ? -12.001 7.672 -4.011 1.00 94.50 98 GLU A O 1
ATOM 778 N N . GLU A 1 99 ? -13.711 8.469 -2.789 1.00 94.06 99 GLU A N 1
ATOM 779 C CA . GLU A 1 99 ? -13.116 9.743 -2.413 1.00 94.06 99 GLU A CA 1
ATOM 780 C C . GLU A 1 99 ? -13.159 9.873 -0.890 1.00 94.06 99 GLU A C 1
ATOM 782 O O . GLU A 1 99 ? -14.097 9.397 -0.241 1.00 94.06 99 GLU A O 1
ATOM 787 N N . ALA A 1 100 ? -12.142 10.512 -0.317 1.00 93.94 100 ALA A N 1
ATOM 788 C CA . ALA A 1 100 ? -12.088 10.795 1.107 1.00 93.94 100 ALA A CA 1
ATOM 789 C C . ALA A 1 100 ? -11.757 12.261 1.352 1.00 93.94 100 ALA A C 1
ATOM 791 O O . ALA A 1 100 ? -10.814 12.811 0.788 1.00 93.94 100 ALA A O 1
ATOM 792 N N . GLU A 1 101 ? -12.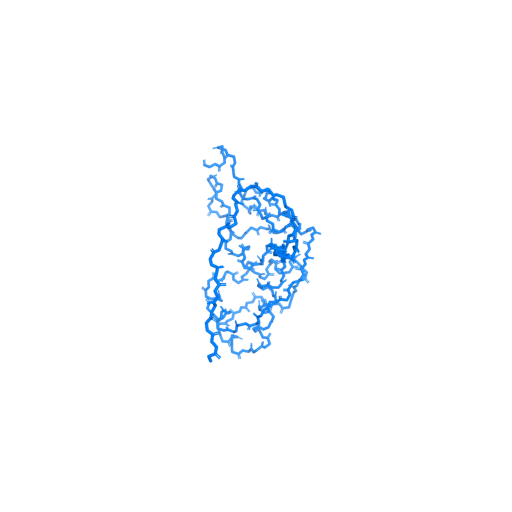522 12.862 2.256 1.00 92.81 101 GLU A N 1
ATOM 793 C CA . GLU A 1 101 ? -12.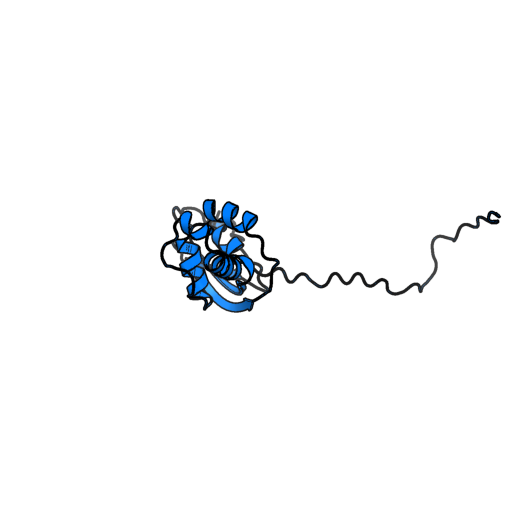345 14.240 2.696 1.00 92.81 101 GLU A CA 1
ATOM 794 C C . GLU A 1 101 ? -11.731 14.266 4.103 1.00 92.81 101 GLU A C 1
ATOM 796 O O . GLU A 1 101 ? -12.037 13.386 4.915 1.00 92.81 101 GLU A O 1
ATOM 801 N N . PRO A 1 102 ? -10.933 15.288 4.465 1.00 91.62 102 PRO A N 1
ATOM 802 C CA . PRO A 1 102 ? -10.345 15.391 5.802 1.00 91.62 102 PRO A CA 1
ATOM 803 C C . PRO A 1 102 ? -11.370 15.344 6.946 1.00 91.62 102 PRO A C 1
ATOM 805 O O . PRO A 1 102 ? -11.049 14.875 8.033 1.00 91.62 102 PRO A O 1
ATOM 808 N N . SER A 1 103 ? -12.611 15.786 6.709 1.00 93.25 103 SER A N 1
ATOM 809 C CA . SER A 1 103 ? -13.709 15.721 7.686 1.00 93.25 103 SER A CA 1
ATOM 810 C C . SER A 1 103 ? -14.138 14.291 8.033 1.00 93.25 103 SER A C 1
ATOM 812 O O . SER A 1 103 ? -14.695 14.058 9.103 1.00 93.25 103 SER A O 1
ATOM 814 N N . MET A 1 104 ? -13.860 13.311 7.167 1.00 92.56 104 MET A N 1
ATOM 815 C CA . MET A 1 104 ? -14.159 11.900 7.432 1.00 92.56 104 MET A CA 1
ATOM 816 C C . MET A 1 104 ? -13.259 11.311 8.526 1.00 92.56 104 MET A C 1
ATOM 818 O O . MET A 1 104 ? -13.637 10.330 9.162 1.00 92.56 104 MET A O 1
ATOM 822 N N . LEU A 1 105 ? -12.104 11.932 8.802 1.00 92.69 105 LEU A N 1
ATOM 823 C CA . LEU A 1 105 ? -11.163 11.507 9.845 1.00 92.69 105 LEU A CA 1
ATOM 824 C C . LEU A 1 105 ? -11.695 11.689 11.277 1.00 92.69 105 LEU A C 1
ATOM 826 O O . LEU A 1 105 ? -11.048 11.238 12.222 1.00 92.69 105 LEU A O 1
ATOM 830 N N . ASP A 1 106 ? -12.841 12.345 11.455 1.00 93.06 106 ASP A N 1
ATOM 831 C CA . ASP A 1 106 ? -13.515 12.459 12.753 1.00 93.06 106 ASP A CA 1
ATOM 832 C C . ASP A 1 106 ? -14.451 11.274 13.045 1.00 93.06 106 ASP A C 1
ATOM 834 O O . ASP A 1 106 ? -14.959 11.146 14.157 1.00 93.06 106 ASP A O 1
ATOM 838 N N . SER A 1 107 ? -14.670 10.392 12.063 1.00 95.38 107 SER A N 1
ATOM 839 C CA . SER A 1 107 ? -15.471 9.178 12.213 1.00 95.38 107 SER A CA 1
ATOM 840 C C . SER A 1 107 ? -14.596 7.977 12.572 1.00 95.38 107 SER A C 1
ATOM 842 O O . SER A 1 107 ? -13.749 7.554 11.781 1.00 95.38 107 SER A O 1
ATOM 844 N N . ASP A 1 108 ? -14.851 7.369 13.733 1.00 94.62 108 ASP A N 1
ATOM 845 C CA . ASP A 1 108 ? -14.143 6.161 14.177 1.00 94.62 108 ASP A CA 1
ATOM 846 C C . ASP A 1 108 ? -14.320 4.984 13.204 1.00 94.62 108 ASP A C 1
ATOM 848 O O . ASP A 1 108 ? -13.378 4.227 12.978 1.00 94.62 108 ASP A O 1
ATOM 852 N N . ASP A 1 109 ? -15.496 4.850 12.580 1.00 95.62 109 ASP A N 1
ATOM 853 C CA . ASP A 1 109 ? -15.766 3.798 11.589 1.00 95.62 109 ASP A CA 1
ATOM 854 C C . ASP A 1 109 ? -14.875 3.957 10.348 1.00 95.62 109 ASP A C 1
ATOM 856 O O . ASP A 1 109 ? -14.273 2.993 9.871 1.00 95.62 109 ASP A O 1
ATOM 860 N N . PHE A 1 110 ? -14.711 5.196 9.867 1.00 96.56 110 PHE A N 1
ATOM 861 C CA . PHE A 1 110 ? -13.816 5.489 8.748 1.00 96.56 110 PHE A CA 1
ATOM 862 C C . PHE A 1 110 ? -12.360 5.198 9.117 1.00 96.56 110 PHE A C 1
ATOM 864 O O . PHE A 1 110 ? -11.650 4.543 8.353 1.00 96.56 110 PHE A O 1
ATOM 871 N N . LEU A 1 111 ? -11.921 5.632 10.304 1.00 97.00 111 LEU A N 1
ATOM 872 C CA . LEU A 1 111 ? -10.561 5.379 10.775 1.00 97.00 111 LEU A CA 1
ATOM 873 C C . LEU A 1 111 ? -10.266 3.883 10.915 1.00 97.00 111 LEU A C 1
ATOM 875 O O . LEU A 1 111 ? -9.156 3.472 10.594 1.00 97.00 111 LEU A O 1
ATOM 879 N N . GLN A 1 112 ? -11.228 3.059 11.341 1.00 97.38 112 GLN A N 1
ATOM 880 C CA . GLN A 1 112 ? -11.039 1.607 11.421 1.00 97.38 112 GLN A CA 1
ATOM 881 C C . GLN A 1 112 ? -10.888 0.958 10.042 1.00 97.38 112 GLN A C 1
ATOM 883 O O . GLN A 1 112 ? -9.971 0.161 9.843 1.00 97.38 112 GLN A O 1
ATOM 888 N N . ARG A 1 113 ? -11.721 1.331 9.062 1.00 97.31 113 ARG A N 1
ATOM 889 C CA . ARG A 1 113 ? -11.584 0.832 7.680 1.00 97.31 113 ARG A CA 1
ATOM 890 C C . ARG A 1 113 ? -10.265 1.271 7.052 1.00 97.31 113 ARG A C 1
ATOM 892 O O . ARG A 1 113 ? -9.578 0.483 6.403 1.00 97.31 113 ARG A O 1
ATOM 899 N N . PHE A 1 114 ? -9.893 2.530 7.276 1.00 97.69 114 PHE A N 1
ATOM 900 C CA . PHE A 1 114 ? -8.639 3.093 6.797 1.00 97.69 114 PHE A CA 1
ATOM 901 C C . PHE A 1 114 ? -7.427 2.409 7.442 1.00 97.69 114 PHE A C 1
ATOM 903 O O . PHE A 1 114 ? -6.494 2.035 6.735 1.00 97.69 114 PHE A O 1
ATOM 910 N N . HIS A 1 115 ? -7.464 2.175 8.757 1.00 97.50 115 HIS A N 1
ATOM 911 C CA . HIS A 1 115 ? -6.457 1.406 9.494 1.00 97.50 115 HIS A CA 1
ATOM 912 C C . HIS A 1 115 ? -6.278 0.007 8.917 1.00 97.50 115 HIS A C 1
ATOM 914 O O . HIS A 1 115 ? -5.154 -0.384 8.599 1.00 97.50 115 HIS A O 1
ATOM 920 N N . HIS A 1 116 ? -7.386 -0.715 8.744 1.00 97.56 116 HIS A N 1
ATOM 921 C CA . HIS A 1 116 ? -7.377 -2.075 8.229 1.00 97.56 116 HIS A CA 1
ATOM 922 C C . HIS A 1 116 ? -6.724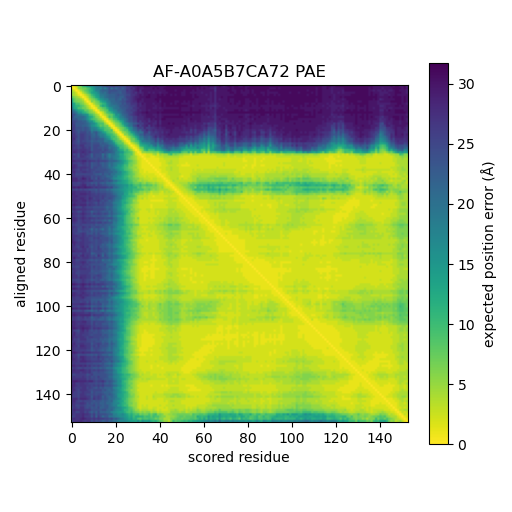 -2.136 6.846 1.00 97.56 116 HIS A C 1
ATOM 924 O O . HIS A 1 116 ? -5.741 -2.854 6.644 1.00 97.56 116 HIS A O 1
ATOM 930 N N . ALA A 1 117 ? -7.200 -1.302 5.916 1.00 97.31 117 ALA A N 1
ATOM 931 C CA . ALA A 1 117 ? -6.641 -1.245 4.575 1.00 97.31 117 ALA A CA 1
ATOM 932 C C . ALA A 1 117 ? -5.150 -0.886 4.587 1.00 97.31 117 ALA A C 1
ATOM 934 O O . ALA A 1 117 ? -4.345 -1.524 3.917 1.00 97.31 117 ALA A O 1
ATOM 935 N N . LEU A 1 118 ? -4.763 0.128 5.360 1.00 96.75 118 LEU A N 1
ATOM 936 C CA . LEU A 1 118 ? -3.422 0.690 5.295 1.00 96.75 118 LEU A CA 1
ATOM 937 C C . LEU A 1 118 ? -2.357 -0.177 5.986 1.00 96.75 118 LEU A C 1
ATOM 939 O O . LEU A 1 118 ? -1.216 -0.251 5.512 1.00 96.75 118 LEU A O 1
ATOM 943 N N . LEU A 1 119 ? -2.700 -0.780 7.128 1.00 95.88 119 LEU A N 1
ATOM 944 C CA . LEU A 1 119 ? -1.738 -1.397 8.046 1.00 95.88 119 LEU A CA 1
ATOM 945 C C . LEU A 1 119 ? -1.923 -2.899 8.233 1.00 95.88 119 LEU A C 1
ATOM 947 O O . LEU A 1 119 ? -0.937 -3.560 8.572 1.00 95.88 119 LEU A O 1
ATOM 951 N N . GLU A 1 120 ? -3.127 -3.428 8.024 1.00 95.62 120 GLU A N 1
ATOM 952 C CA . GLU A 1 120 ? -3.442 -4.829 8.315 1.00 95.62 120 GLU A CA 1
ATOM 953 C C . GLU A 1 120 ? -3.430 -5.711 7.067 1.00 95.62 120 GLU A C 1
ATOM 955 O O . GLU A 1 120 ? -3.055 -6.878 7.171 1.00 95.62 120 GLU A O 1
ATOM 960 N N . LEU A 1 121 ? -3.743 -5.155 5.890 1.00 95.81 121 LEU A N 1
ATOM 961 C CA . LEU A 1 121 ? -3.644 -5.856 4.607 1.00 95.81 121 LEU A CA 1
ATOM 962 C C . LEU A 1 121 ? -2.200 -5.932 4.120 1.00 95.81 121 LEU A C 1
ATOM 964 O O . LEU A 1 121 ? -1.581 -4.914 3.784 1.00 95.81 121 LEU A O 1
ATOM 968 N N . HIS A 1 122 ? -1.650 -7.148 4.081 1.00 95.25 122 HIS A N 1
ATOM 969 C CA . HIS A 1 122 ? -0.281 -7.381 3.636 1.00 95.25 122 HIS A CA 1
ATOM 970 C C . HIS A 1 122 ? -0.231 -8.263 2.389 1.00 95.25 122 HIS A C 1
ATOM 972 O O . HIS A 1 122 ? -0.817 -9.346 2.352 1.00 95.25 122 HIS A O 1
ATOM 978 N N . LEU A 1 123 ? 0.529 -7.830 1.385 1.00 95.75 123 LEU A N 1
ATOM 979 C CA . LEU A 1 123 ? 0.854 -8.647 0.220 1.00 95.75 123 LEU A CA 1
ATOM 980 C C . LEU A 1 123 ? 2.013 -9.580 0.591 1.00 95.75 123 LEU A C 1
ATOM 982 O O . LEU A 1 123 ? 3.107 -9.116 0.912 1.00 95.75 123 LEU A O 1
ATOM 986 N N . GLU A 1 124 ? 1.771 -10.890 0.585 1.00 94.31 124 GLU A N 1
ATOM 987 C CA . GLU A 1 124 ? 2.792 -11.897 0.892 1.00 94.31 124 GLU A CA 1
ATOM 988 C C . GLU A 1 124 ? 3.494 -12.388 -0.375 1.00 94.31 124 GLU A C 1
ATOM 990 O O . GLU A 1 124 ? 4.723 -12.454 -0.414 1.00 94.31 124 GLU A O 1
ATOM 995 N N . GLU A 1 125 ? 2.727 -12.696 -1.417 1.00 95.75 125 GLU A N 1
ATOM 996 C CA . GLU A 1 125 ? 3.240 -13.150 -2.710 1.00 95.75 125 GLU A CA 1
ATOM 997 C C . GLU A 1 125 ? 2.486 -12.428 -3.827 1.00 95.75 125 GLU A C 1
ATOM 999 O O . GLU A 1 125 ? 1.272 -12.213 -3.741 1.00 95.75 125 GLU A O 1
ATOM 1004 N N . GLY A 1 126 ? 3.213 -12.014 -4.862 1.00 96.50 126 GLY A N 1
ATOM 1005 C CA . GLY A 1 126 ? 2.644 -11.283 -5.986 1.00 96.50 126 GLY A CA 1
ATOM 1006 C C . GLY A 1 126 ? 3.689 -10.492 -6.761 1.00 96.50 126 GLY A C 1
ATOM 1007 O O . GLY A 1 126 ? 4.874 -10.838 -6.790 1.00 96.50 126 GLY A O 1
ATOM 1008 N N . ALA A 1 127 ? 3.264 -9.402 -7.389 1.00 97.19 127 ALA A N 1
ATOM 1009 C CA . ALA A 1 127 ? 4.172 -8.447 -8.006 1.00 97.19 127 ALA A CA 1
ATOM 1010 C C . ALA A 1 127 ? 3.602 -7.035 -8.071 1.00 97.19 127 ALA A C 1
ATOM 1012 O O . ALA A 1 127 ? 2.392 -6.830 -8.057 1.00 97.19 127 ALA A O 1
ATOM 1013 N N . LEU A 1 128 ? 4.506 -6.070 -8.198 1.00 97.00 128 LEU A N 1
ATOM 1014 C CA . LEU A 1 128 ? 4.200 -4.686 -8.521 1.00 97.00 128 LEU A CA 1
ATOM 1015 C C . LEU A 1 128 ? 4.539 -4.431 -9.991 1.00 97.00 128 LEU A C 1
ATOM 1017 O O . LEU A 1 128 ? 5.588 -4.861 -10.464 1.00 97.00 128 LEU A O 1
ATOM 1021 N N . ILE A 1 129 ? 3.683 -3.732 -10.721 1.00 96.56 129 ILE A N 1
ATOM 1022 C CA . ILE A 1 129 ? 3.847 -3.475 -12.153 1.00 96.56 129 ILE A CA 1
ATOM 1023 C C . ILE A 1 129 ? 4.016 -1.981 -12.376 1.00 96.56 129 ILE A C 1
ATOM 1025 O O . ILE A 1 129 ? 3.182 -1.183 -11.951 1.00 96.56 129 ILE A O 1
ATOM 1029 N N . CYS A 1 130 ? 5.088 -1.597 -13.067 1.00 95.25 130 CYS A N 1
ATOM 1030 C CA . CYS A 1 130 ? 5.253 -0.225 -13.523 1.00 95.25 130 CYS A CA 1
ATOM 1031 C C . CYS A 1 130 ? 4.151 0.119 -14.540 1.00 95.25 130 CYS A C 1
ATOM 1033 O O . CYS A 1 130 ? 4.036 -0.584 -15.548 1.00 95.25 130 CYS A O 1
ATOM 1035 N N . PRO A 1 131 ? 3.370 1.191 -14.327 1.00 94.25 131 PRO A N 1
ATOM 1036 C CA . PRO A 1 131 ? 2.252 1.525 -15.208 1.00 94.25 131 PRO A CA 1
ATOM 1037 C C . PRO A 1 131 ? 2.698 1.955 -16.615 1.00 94.25 131 PRO A C 1
ATOM 1039 O O . PRO A 1 131 ? 1.941 1.795 -17.566 1.00 94.25 131 PRO A O 1
ATOM 1042 N N . GLU A 1 132 ? 3.919 2.479 -16.763 1.00 92.69 132 GLU A N 1
ATOM 1043 C CA . GLU A 1 132 ? 4.427 2.990 -18.042 1.00 92.69 132 GLU A CA 1
ATOM 1044 C C . GLU A 1 132 ? 5.191 1.923 -18.841 1.00 92.69 132 GLU A C 1
ATOM 1046 O O . GLU A 1 132 ? 4.970 1.758 -20.038 1.00 92.69 132 GLU A O 1
ATOM 1051 N N . THR A 1 133 ? 6.072 1.163 -18.183 1.00 91.56 133 THR A N 1
ATOM 1052 C CA . THR A 1 133 ? 6.940 0.179 -18.861 1.00 91.56 133 THR A CA 1
ATOM 1053 C C . THR A 1 133 ? 6.407 -1.247 -18.811 1.00 91.56 133 THR A C 1
ATOM 1055 O O . THR A 1 133 ? 6.914 -2.112 -19.521 1.00 91.56 133 THR A O 1
ATOM 1058 N N . GLY A 1 134 ? 5.439 -1.534 -17.935 1.00 92.31 134 GLY A N 1
ATOM 1059 C CA . GLY A 1 134 ? 5.000 -2.898 -17.641 1.00 92.31 134 GLY A CA 1
ATOM 1060 C C . GLY A 1 134 ? 6.037 -3.734 -16.883 1.00 92.31 134 GLY A C 1
ATOM 1061 O O . GLY A 1 134 ? 5.836 -4.934 -16.691 1.00 92.31 134 GLY A O 1
ATOM 1062 N N . ARG A 1 135 ? 7.155 -3.137 -16.437 1.00 94.25 135 ARG A N 1
ATOM 1063 C CA . ARG A 1 135 ? 8.182 -3.850 -15.672 1.00 94.25 135 ARG A CA 1
ATOM 1064 C C . ARG A 1 135 ? 7.590 -4.410 -14.385 1.00 94.25 135 ARG A C 1
ATOM 1066 O O . ARG A 1 135 ? 7.000 -3.679 -13.592 1.00 94.25 135 ARG A O 1
ATOM 1073 N N . ARG A 1 136 ? 7.802 -5.708 -14.178 1.00 95.25 136 ARG A N 1
ATOM 1074 C CA . ARG A 1 136 ? 7.293 -6.460 -13.031 1.00 95.25 136 ARG A CA 1
ATOM 1075 C C . ARG A 1 136 ? 8.347 -6.553 -11.928 1.00 95.25 136 ARG A C 1
ATOM 1077 O O . ARG A 1 136 ? 9.443 -7.049 -12.177 1.00 95.25 136 ARG A O 1
ATOM 1084 N N . PHE A 1 137 ? 8.003 -6.123 -10.723 1.00 96.06 137 PHE A N 1
ATOM 1085 C CA . PHE A 1 137 ? 8.805 -6.208 -9.505 1.00 96.06 137 PHE A CA 1
ATOM 1086 C C . PHE A 1 137 ? 8.204 -7.286 -8.597 1.00 96.06 137 PHE A C 1
ATOM 1088 O O . PHE A 1 137 ? 7.126 -7.078 -8.039 1.00 96.06 137 PHE A O 1
ATOM 1095 N N . PRO A 1 138 ? 8.824 -8.470 -8.480 1.00 96.69 138 PRO A N 1
ATOM 1096 C CA . PRO A 1 138 ? 8.241 -9.565 -7.718 1.00 96.69 138 PRO A CA 1
ATOM 1097 C C . PRO A 1 138 ? 8.227 -9.255 -6.216 1.00 96.69 138 PRO A C 1
ATOM 1099 O O . PRO A 1 138 ? 9.177 -8.680 -5.680 1.00 96.69 138 PRO A O 1
ATOM 1102 N N . VAL A 1 139 ? 7.164 -9.687 -5.542 1.00 96.19 139 VAL A N 1
ATOM 1103 C CA . VAL A 1 139 ? 7.012 -9.645 -4.085 1.00 96.19 139 VAL A CA 1
ATOM 1104 C C . VAL A 1 139 ? 7.029 -11.078 -3.574 1.00 96.19 139 VAL A C 1
ATOM 1106 O O . VAL A 1 139 ? 6.200 -11.890 -3.978 1.00 96.19 139 VAL A O 1
ATOM 1109 N N . ASN A 1 140 ? 7.988 -11.400 -2.706 1.00 93.88 140 A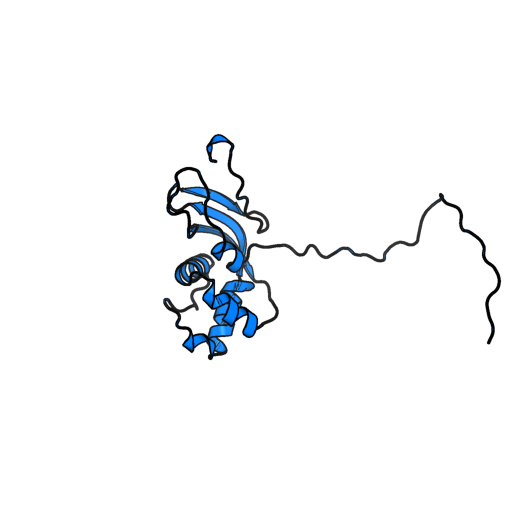SN A N 1
ATOM 1110 C CA . ASN A 1 140 ? 8.134 -12.737 -2.130 1.00 93.88 140 ASN A CA 1
ATOM 1111 C C . ASN A 1 140 ? 8.325 -12.618 -0.618 1.00 93.88 140 ASN A C 1
ATOM 1113 O O . ASN A 1 140 ? 9.155 -11.825 -0.167 1.00 93.88 140 ASN A O 1
ATOM 1117 N N . LYS A 1 141 ? 7.540 -13.377 0.159 1.00 91.56 141 LYS A N 1
ATOM 1118 C CA . LYS A 1 141 ? 7.464 -13.268 1.629 1.00 91.56 141 LYS A CA 1
ATOM 1119 C C . LYS A 1 141 ? 7.218 -11.826 2.088 1.00 91.56 141 LYS A C 1
ATOM 1121 O O . LYS A 1 141 ? 7.718 -11.399 3.120 1.00 91.56 141 LYS A O 1
ATOM 1126 N N . GLY A 1 142 ? 6.472 -11.083 1.274 1.00 91.00 142 GLY A N 1
ATOM 1127 C CA . GLY A 1 142 ? 6.143 -9.677 1.447 1.00 91.00 142 GLY A CA 1
ATOM 1128 C C . GLY A 1 142 ? 7.323 -8.707 1.390 1.00 91.00 142 GLY A C 1
ATOM 1129 O O . GLY A 1 142 ? 7.203 -7.581 1.860 1.00 91.00 142 GLY A O 1
ATOM 1130 N N . ILE A 1 143 ? 8.434 -9.100 0.763 1.00 93.25 143 ILE A N 1
ATOM 1131 C CA .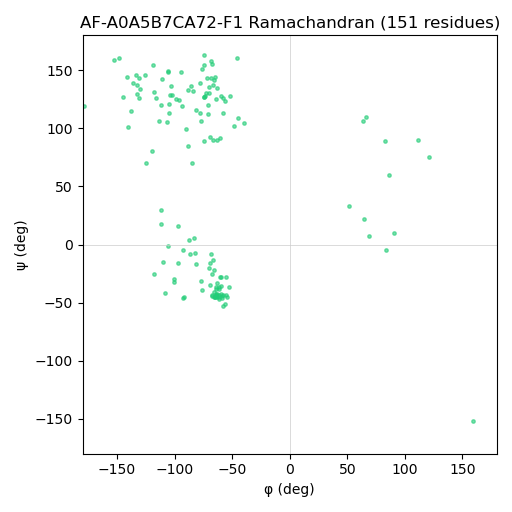 ILE A 1 143 ?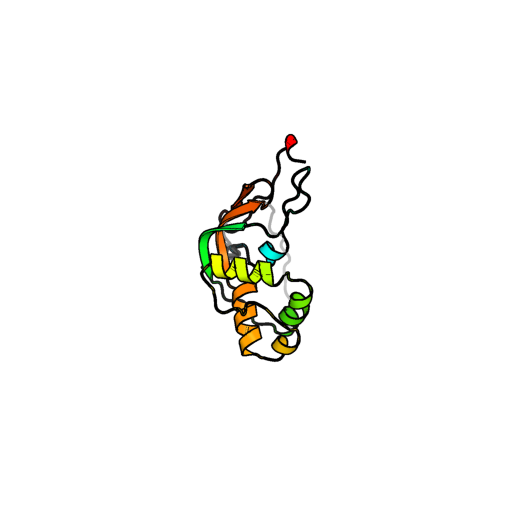 9.539 -8.199 0.434 1.00 93.25 143 ILE A CA 1
ATOM 1132 C C . ILE A 1 143 ? 9.486 -7.899 -1.073 1.00 93.25 143 ILE A C 1
ATOM 1134 O O . ILE A 1 143 ? 9.699 -8.813 -1.878 1.00 93.25 143 ILE A O 1
ATOM 1138 N N . PRO A 1 144 ? 9.198 -6.649 -1.485 1.00 93.88 144 PRO A N 1
ATOM 1139 C CA . PRO A 1 144 ? 9.246 -6.260 -2.889 1.00 93.88 144 PRO A CA 1
ATOM 1140 C C . PRO A 1 144 ? 10.697 -6.131 -3.368 1.00 93.88 144 PRO A C 1
ATOM 1142 O O . PRO A 1 144 ? 11.502 -5.415 -2.770 1.00 93.88 144 PRO A O 1
ATOM 1145 N N . ASN A 1 145 ? 11.035 -6.791 -4.476 1.00 94.44 145 ASN A N 1
ATOM 1146 C CA . ASN A 1 145 ? 12.330 -6.625 -5.127 1.00 94.44 145 ASN A CA 1
ATOM 1147 C C . ASN A 1 145 ? 12.268 -5.497 -6.168 1.00 94.44 145 ASN A C 1
ATOM 1149 O O . ASN A 1 145 ? 11.828 -5.711 -7.297 1.00 94.44 145 ASN A O 1
ATOM 1153 N N . MET A 1 146 ? 12.742 -4.313 -5.775 1.00 92.81 146 MET A N 1
ATOM 1154 C CA . MET A 1 146 ? 12.794 -3.105 -6.612 1.00 92.81 146 MET A CA 1
ATOM 1155 C C . MET A 1 146 ? 14.168 -2.883 -7.272 1.00 92.81 146 MET A C 1
ATOM 1157 O O . MET A 1 146 ? 14.470 -1.769 -7.696 1.00 92.81 146 MET A O 1
ATOM 1161 N N . LEU A 1 147 ? 15.033 -3.905 -7.319 1.00 92.50 147 LEU A N 1
ATOM 1162 C CA . LEU A 1 147 ? 16.345 -3.790 -7.956 1.00 92.50 147 LEU A CA 1
ATOM 1163 C C . LEU A 1 147 ? 16.203 -3.678 -9.477 1.00 92.50 147 LEU A C 1
ATOM 1165 O O . LEU A 1 147 ? 15.461 -4.434 -10.106 1.00 92.50 147 LEU A O 1
ATOM 1169 N N . LEU A 1 148 ? 16.961 -2.743 -10.040 1.00 90.44 148 LEU A N 1
ATOM 1170 C CA . LEU A 1 148 ? 17.066 -2.489 -11.470 1.00 90.44 148 LEU A CA 1
ATOM 1171 C C . LEU A 1 148 ? 18.406 -3.007 -11.988 1.00 90.44 148 LEU A C 1
ATOM 1173 O O . LEU A 1 148 ? 19.401 -3.013 -11.257 1.00 90.44 148 LEU A O 1
ATOM 1177 N N . HIS A 1 149 ? 18.429 -3.449 -13.240 1.00 87.88 149 HIS A N 1
ATOM 1178 C CA . HIS A 1 149 ? 19.674 -3.772 -13.927 1.00 87.88 149 HIS A CA 1
ATOM 1179 C C . HIS A 1 149 ? 20.436 -2.496 -14.327 1.00 87.88 149 HIS A C 1
ATOM 1181 O O . HIS A 1 149 ? 19.874 -1.403 -14.337 1.00 87.88 149 HIS A O 1
ATOM 1187 N N . GLU A 1 150 ? 21.731 -2.621 -14.638 1.00 83.69 150 GLU A N 1
ATOM 1188 C CA . GLU A 1 150 ? 22.602 -1.481 -14.983 1.00 83.69 150 GLU A CA 1
ATOM 1189 C C . GLU A 1 150 ? 22.109 -0.693 -16.210 1.00 83.69 150 GLU A C 1
ATOM 1191 O O . GLU A 1 150 ? 22.361 0.502 -16.331 1.00 83.69 150 GLU A O 1
ATOM 1196 N N . ASP A 1 151 ? 21.393 -1.355 -17.114 1.00 84.12 151 ASP A N 1
ATOM 1197 C CA . ASP A 1 151 ? 20.760 -0.777 -18.296 1.00 84.12 151 ASP A CA 1
ATOM 1198 C C . ASP A 1 151 ? 19.406 -0.100 -18.008 1.00 84.12 151 ASP A C 1
ATOM 1200 O O . ASP A 1 151 ? 18.951 0.717 -18.810 1.00 84.12 151 ASP A O 1
ATOM 1204 N N . GLU A 1 152 ? 18.785 -0.390 -16.860 1.00 77.75 152 GLU A N 1
ATOM 1205 C CA . GLU A 1 152 ? 17.484 0.150 -16.436 1.00 77.75 152 GLU A CA 1
ATOM 1206 C C . GLU A 1 152 ? 17.602 1.432 -15.578 1.00 77.75 152 GLU A C 1
ATOM 1208 O O . GLU A 1 152 ? 16.572 2.037 -15.261 1.00 77.75 152 GLU A O 1
ATOM 1213 N N . VAL A 1 153 ? 18.825 1.867 -15.226 1.00 76.19 153 VAL A N 1
ATOM 1214 C CA . VAL A 1 153 ? 19.125 3.089 -14.437 1.00 76.19 153 VAL A CA 1
ATOM 1215 C C . VAL A 1 153 ? 19.607 4.287 -15.262 1.00 76.19 153 VAL A C 1
ATOM 1217 O O . VAL A 1 153 ? 20.247 4.145 -16.334 1.00 76.19 153 VAL A O 1
#

Mean predicted aligned error: 10.27 Å

Sequence (153 aa):
SWLLPNSQLCPINSCTDCSASIVRDKEREEKMRLLTHNMLSSNIKGVTNGFPLGIEVEKVVEKQVDFNADFLKNMFLKIEWKALVDASRTMGYAELPEEAEPSMLDSDDFLQRFHHALLELHLEEGALICPETGRRFPVNKGIPNMLLHEDEV

InterPro domains:
  IPR005651 Trm112-like [PF03966] (34-142)
  IPR039127 Multifunctional methyltransferase subunit Trm112 [PTHR12773] (32-153)

Solvent-accessible surface area (backbone atoms only — not comparable to full-atom values): 9526 Å² total; per-residue (Å²): 138,84,84,87,87,81,92,72,88,79,76,89,86,78,83,89,85,86,82,77,87,75,79,70,72,69,75,74,76,58,45,34,27,44,53,56,54,65,73,46,62,48,78,46,63,89,60,86,58,21,61,64,48,44,76,46,79,73,35,73,45,80,44,94,67,89,88,53,70,70,59,51,61,62,43,57,80,73,50,56,61,62,55,47,46,55,50,30,42,66,72,73,46,72,85,66,66,89,72,86,58,81,77,51,71,78,36,68,70,50,48,51,53,51,46,42,50,35,61,19,39,19,44,31,30,35,30,37,26,26,68,74,79,61,52,73,28,51,23,55,73,11,45,71,48,85,82,71,56,87,87,40,94

Secondary structure (DSSP, 8-state):
--------PPPS-------------------EEHHHHTT-----TT-S---SPEEEEEEEEE------HHHHHHHHTTS-HHHHHHHHHHTT---S-SS--GGGGG-HHHHHHHHIIIIIEEEEEEEEE-TTT--EEEEETTEE-----TTT-

Organism: Davidia involucrata (NCBI:txid16924)

Foldseek 3Di:
DDDDDDDDDDDDDDDDDPDDPDPPVPPPLDFAFLLNQQVDFQPFPPDPGRPNWDWFADDKFFDDDDQDLVVLLVCVVVGPLQSLQNVLVNLVHNPADNDDDSVCSVDPVNSVSSCRSGPGIGRAWTWTAGPPPRDTFTAHSNDTRSDDDPNRD

pLDDT: mean 84.4, std 19.96, range [27.34, 97.69]

Radius of gyration: 23.44 Å; Cα contacts (8 Å, |Δi|>4): 209; chains: 1; bounding box: 54×42×76 Å

Nearest PDB structures (foldseek):
  6ped-assembly1_B  TM=9.652E-01 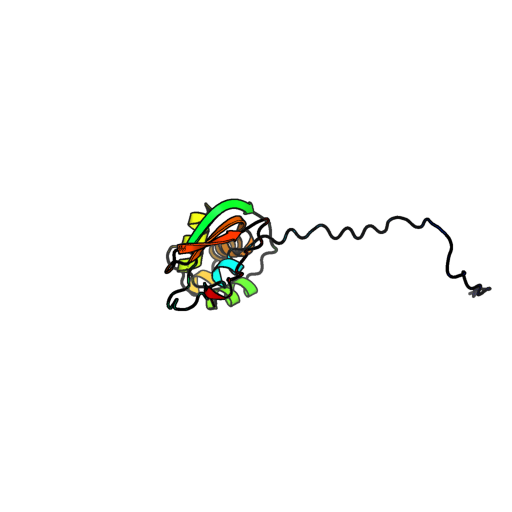 e=9.252E-14  Homo sapiens
  8qdg-assembly1_B  TM=9.572E-01  e=5.641E-12  Homo sapiens
  6h2u-assembly1_B  TM=8.772E-01  e=6.763E-12  Homo sapiens
  6h2v-assembly1_B  TM=9.241E-01  e=3.675E-11  Homo sapiens
  6h2v-assembly2_D  TM=9.101E-01  e=3.256E-11  Homo sapiens